Protein AF-C2MDG0-F1 (afdb_monomer_lite)

Secondary structure (DSSP, 8-state):
-EEEEEEEEEE-EEEEHHHHHHH-GGGGTS-TTS-PPPGGGEEE--EEEEEEEEEEE--EESSS-EEEEEEEEEEEEEE-SS-EEEEEEEEEEEEEEEE-GGGEEEEEEEEEEEPEEPTTHHHHS-GGGTTEEE-SEEEEEEEEEEEE-

Foldseek 3Di:
DKWFKKKWKKWFFKFQQVVVCVVPVCCVVDDVVPDDDPVVRTDTDIWTKMKTWDWDWDFDDPPQKTWTWIKIWIWMWTDDPQEIATWIFIWTWIWTWHDDPPQKIKTWIWTKTDTAGDPCVCVVTPPRYNGMGGDGIMTITITIIMGDD

Organism: NCBI:txid596327

Radius of gyration: 17.31 Å; chains: 1; bounding box: 44×27×54 Å

pLDDT: mean 71.5, std 11.4, range [44.09, 88.12]

Structure (mmCIF, N/CA/C/O backbone):
data_AF-C2MDG0-F1
#
_entry.id   AF-C2MDG0-F1
#
loop_
_atom_site.group_PDB
_atom_site.id
_atom_site.type_symbol
_atom_site.label_atom_id
_atom_site.label_alt_id
_atom_site.label_comp_id
_atom_site.label_asym_id
_atom_site.label_entity_id
_atom_site.label_seq_id
_atom_site.pdbx_PDB_ins_code
_atom_site.Cartn_x
_atom_site.Cartn_y
_atom_site.Cartn_z
_atom_site.occupancy
_atom_site.B_iso_or_equiv
_atom_site.auth_seq_id
_atom_site.auth_comp_id
_atom_site.auth_asym_id
_atom_site.auth_atom_id
_atom_site.pdbx_PDB_model_num
ATOM 1 N N . PHE A 1 1 ? -7.011 10.510 14.083 1.00 72.44 1 PHE A N 1
ATOM 2 C CA . PHE A 1 1 ? -5.962 10.298 13.045 1.00 72.44 1 PHE A CA 1
ATOM 3 C C . PHE A 1 1 ? -5.436 8.882 13.235 1.00 72.44 1 PHE A C 1
ATOM 5 O O . PHE A 1 1 ? -5.336 8.468 14.386 1.00 72.44 1 PHE A O 1
ATOM 12 N N . THR A 1 2 ? -5.125 8.139 12.171 1.00 76.19 2 THR A N 1
ATOM 13 C CA . THR A 1 2 ? -4.706 6.730 12.296 1.00 76.19 2 THR A CA 1
ATOM 14 C C . THR A 1 2 ? -3.363 6.509 11.623 1.00 76.19 2 THR A C 1
ATOM 16 O O . THR A 1 2 ? -3.146 6.960 10.499 1.00 76.19 2 THR A O 1
ATOM 19 N N . TYR A 1 3 ? -2.473 5.786 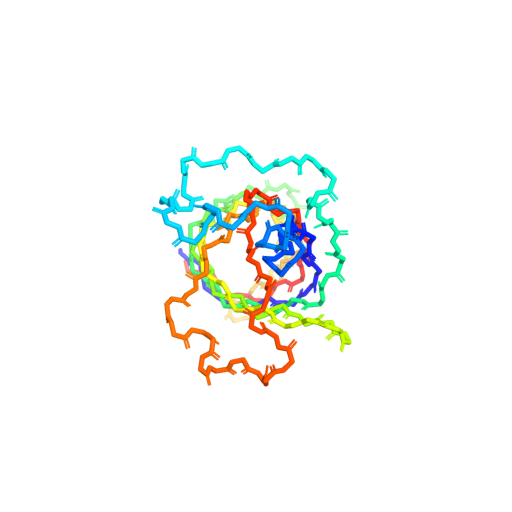12.291 1.00 83.94 3 TYR A N 1
ATOM 20 C CA . TYR A 1 3 ? -1.223 5.303 11.713 1.00 83.94 3 TYR A CA 1
ATOM 21 C C . TYR A 1 3 ? -0.997 3.843 12.092 1.00 83.94 3 TYR A C 1
ATOM 23 O O . TYR A 1 3 ? -1.520 3.357 13.098 1.00 83.94 3 TYR A O 1
ATOM 31 N N . GLY A 1 4 ? -0.234 3.128 11.275 1.00 85.75 4 GLY A N 1
ATOM 32 C CA . GLY A 1 4 ? 0.006 1.716 11.515 1.00 85.75 4 GLY A CA 1
ATOM 33 C C . GLY A 1 4 ? 0.746 1.015 10.393 1.00 85.75 4 GLY A C 1
ATOM 34 O O . GLY A 1 4 ? 1.271 1.638 9.467 1.00 85.75 4 GLY A O 1
ATOM 35 N N . GLY A 1 5 ? 0.766 -0.306 10.510 1.00 85.19 5 GLY A N 1
ATOM 36 C CA . GLY A 1 5 ? 1.341 -1.212 9.531 1.00 85.19 5 GLY A CA 1
ATOM 37 C C . GLY A 1 5 ? 0.261 -2.074 8.894 1.00 85.19 5 GLY A C 1
ATOM 38 O O . GLY A 1 5 ? -0.754 -2.396 9.518 1.00 85.19 5 GLY A O 1
ATOM 39 N N . SER A 1 6 ? 0.474 -2.467 7.648 1.00 84.25 6 SER A N 1
ATOM 40 C CA . SER A 1 6 ? -0.396 -3.413 6.967 1.00 84.25 6 SER A CA 1
ATOM 41 C C . SER A 1 6 ? 0.399 -4.426 6.174 1.00 84.25 6 SER A C 1
ATOM 43 O O . SER A 1 6 ? 1.423 -4.089 5.585 1.00 84.25 6 SER A O 1
ATOM 45 N N . VAL A 1 7 ? -0.128 -5.638 6.107 1.00 88.12 7 VAL A N 1
ATOM 46 C CA . VAL A 1 7 ? 0.338 -6.685 5.204 1.00 88.12 7 VAL A CA 1
ATOM 47 C C . VAL A 1 7 ? -0.810 -7.106 4.307 1.00 88.12 7 VAL A C 1
ATOM 49 O O . VAL A 1 7 ? -1.974 -7.048 4.706 1.00 88.12 7 VAL A O 1
ATOM 52 N N . GLY A 1 8 ? -0.517 -7.533 3.092 1.00 87.44 8 GLY A N 1
ATOM 53 C CA . GLY A 1 8 ? -1.561 -8.025 2.211 1.00 87.44 8 GLY A CA 1
ATOM 54 C C . GLY A 1 8 ? -1.078 -8.251 0.803 1.00 87.44 8 GLY A C 1
ATOM 55 O O . GLY A 1 8 ? 0.076 -8.607 0.580 1.00 87.44 8 GLY A O 1
ATOM 56 N N . PHE A 1 9 ? -1.986 -8.044 -0.139 1.00 85.19 9 PHE A N 1
ATOM 57 C CA . PHE A 1 9 ? -1.715 -8.229 -1.548 1.00 85.19 9 PHE A CA 1
ATOM 58 C C . PHE A 1 9 ? -1.997 -6.941 -2.310 1.00 85.19 9 PHE A C 1
ATOM 60 O O . PHE A 1 9 ? -3.045 -6.306 -2.154 1.00 85.19 9 PHE A O 1
ATOM 67 N N . ASN A 1 10 ? -1.048 -6.559 -3.150 1.00 82.44 10 ASN A N 1
ATOM 68 C CA . ASN A 1 10 ? -1.184 -5.457 -4.081 1.00 82.44 10 ASN A CA 1
ATOM 69 C C . ASN A 1 10 ? -1.169 -6.020 -5.504 1.00 82.44 10 ASN A C 1
ATOM 71 O O . ASN A 1 10 ? -0.392 -6.916 -5.816 1.00 82.44 10 ASN A O 1
ATOM 75 N N . GLN A 1 11 ? -2.031 -5.511 -6.369 1.00 82.19 11 GLN A N 1
ATOM 76 C CA . GLN A 1 11 ? -2.056 -5.828 -7.792 1.00 82.19 11 GLN A CA 1
ATOM 77 C C . GLN A 1 11 ? -1.742 -4.559 -8.578 1.00 82.19 11 GLN A C 1
ATOM 79 O O . GLN A 1 11 ? -2.664 -3.928 -9.119 1.00 82.19 11 GLN A O 1
ATOM 84 N N . PRO A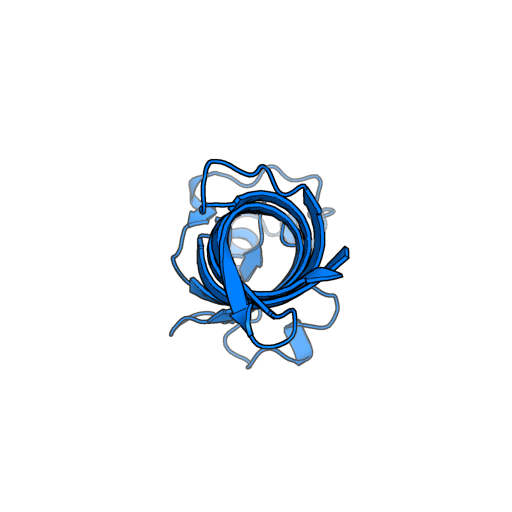 1 12 ? -0.465 -4.134 -8.603 1.00 73.00 12 PRO A N 1
ATOM 85 C CA . PRO A 1 12 ? -0.077 -3.015 -9.429 1.00 73.00 12 PRO A CA 1
ATOM 86 C C . PRO A 1 12 ? -0.193 -3.362 -10.906 1.00 73.00 12 PRO A C 1
ATOM 88 O O . PRO A 1 12 ? 0.027 -4.494 -11.339 1.00 73.00 12 PRO A O 1
ATOM 91 N N . CYS A 1 13 ? -0.536 -2.338 -11.673 1.00 72.12 13 CYS A N 1
ATOM 92 C CA . CYS A 1 13 ? -0.239 -2.290 -13.088 1.00 72.12 13 CYS A CA 1
ATOM 93 C C . CYS A 1 13 ? 1.232 -1.898 -13.214 1.00 72.12 13 CYS A C 1
ATOM 95 O O . CYS A 1 13 ? 1.656 -0.868 -12.689 1.00 72.12 13 CYS A O 1
ATOM 97 N N . LEU A 1 14 ? 2.007 -2.760 -13.848 1.00 72.25 14 LEU A N 1
ATOM 98 C CA . LEU A 1 14 ? 3.440 -2.626 -14.024 1.00 72.25 14 LEU A CA 1
ATOM 99 C C . LEU A 1 14 ? 3.737 -2.505 -15.511 1.00 72.25 14 LEU A C 1
ATOM 101 O O . LEU A 1 14 ? 3.104 -3.181 -16.322 1.00 72.25 14 LEU A O 1
ATOM 105 N N . VAL A 1 15 ? 4.702 -1.661 -15.846 1.00 70.50 15 VAL A N 1
ATOM 106 C CA . VAL A 1 15 ? 5.243 -1.551 -17.200 1.00 70.50 15 VAL A CA 1
ATOM 107 C C . VAL A 1 15 ? 6.637 -2.146 -17.199 1.00 70.50 15 VAL A C 1
ATOM 109 O O . VAL A 1 15 ? 7.451 -1.833 -16.332 1.00 70.50 15 VAL A O 1
ATOM 112 N N . ASP A 1 16 ? 6.866 -3.047 -18.147 1.00 67.56 16 ASP A N 1
ATOM 113 C CA . ASP A 1 16 ? 8.159 -3.672 -18.398 1.00 67.56 16 ASP A CA 1
ATOM 114 C C . ASP A 1 16 ? 9.022 -2.701 -19.213 1.00 67.56 16 ASP A C 1
ATOM 116 O O . ASP A 1 16 ? 8.868 -2.581 -20.431 1.00 67.56 16 ASP A O 1
ATOM 120 N N . ASP A 1 17 ? 9.893 -1.962 -18.526 1.00 63.88 17 ASP A N 1
ATOM 121 C CA . ASP A 1 17 ? 10.673 -0.882 -19.129 1.00 63.88 17 ASP A CA 1
ATOM 122 C C . ASP A 1 17 ? 11.649 -1.425 -20.189 1.00 63.88 17 ASP A C 1
ATOM 124 O O . ASP A 1 17 ? 11.909 -0.762 -21.190 1.00 63.88 17 ASP A O 1
ATOM 128 N N . MET A 1 18 ? 12.145 -2.659 -20.031 1.00 60.84 18 MET A N 1
ATOM 129 C CA . MET A 1 18 ? 13.077 -3.278 -20.986 1.00 60.84 18 MET A CA 1
ATOM 130 C C . MET A 1 18 ? 12.402 -3.680 -22.295 1.00 60.84 18 MET A C 1
ATOM 132 O O . MET A 1 18 ? 12.962 -3.445 -23.370 1.00 60.84 18 MET A O 1
ATOM 136 N N . ALA A 1 19 ? 11.202 -4.259 -22.225 1.00 62.06 19 ALA A N 1
ATOM 137 C CA . ALA A 1 19 ? 10.424 -4.574 -23.421 1.00 62.06 19 ALA A CA 1
ATOM 138 C C . ALA A 1 19 ? 10.070 -3.292 -24.194 1.00 62.06 19 ALA A C 1
ATOM 140 O O . ALA A 1 19 ? 10.242 -3.224 -25.409 1.00 62.06 19 ALA A O 1
ATOM 141 N N . LEU A 1 20 ? 9.684 -2.245 -23.464 1.00 63.41 20 LEU A N 1
ATOM 142 C CA . LEU A 1 20 ? 9.285 -0.963 -24.032 1.00 63.41 20 LEU A CA 1
ATOM 143 C C . LEU A 1 20 ? 10.451 -0.213 -24.701 1.00 63.41 20 LEU A C 1
ATOM 145 O O . LEU A 1 20 ? 10.294 0.304 -25.801 1.00 63.41 20 LEU A O 1
ATOM 149 N N . ILE A 1 21 ? 11.637 -0.193 -24.078 1.00 61.75 21 ILE A N 1
ATOM 150 C CA . ILE A 1 21 ? 12.850 0.427 -24.648 1.00 61.75 21 ILE A CA 1
ATOM 151 C C . ILE A 1 21 ? 13.338 -0.334 -25.890 1.00 61.75 21 ILE A C 1
ATOM 153 O O . ILE A 1 21 ? 13.887 0.274 -26.810 1.00 61.75 21 ILE A O 1
ATOM 157 N N . THR A 1 22 ? 13.155 -1.658 -25.923 1.00 60.28 22 THR A N 1
ATOM 158 C CA . THR A 1 22 ? 13.565 -2.493 -27.063 1.00 60.28 22 THR A CA 1
ATOM 159 C C . THR A 1 22 ? 12.703 -2.222 -28.297 1.00 60.28 22 THR A C 1
ATOM 161 O O . THR A 1 22 ? 13.221 -2.234 -29.413 1.00 60.28 22 THR A O 1
ATOM 164 N N . GLU A 1 23 ? 11.410 -1.951 -28.108 1.00 62.59 23 GLU A N 1
ATOM 165 C CA . GLU A 1 23 ? 10.483 -1.657 -29.206 1.00 62.59 23 GLU A CA 1
ATOM 166 C C . GLU A 1 23 ? 10.433 -0.172 -29.598 1.00 62.59 23 GLU A C 1
ATOM 168 O O . GLU A 1 23 ? 10.382 0.135 -30.790 1.00 62.59 23 GLU A O 1
ATOM 173 N N . ASP A 1 24 ? 10.516 0.755 -28.637 1.00 61.47 24 ASP A N 1
ATOM 174 C CA . ASP A 1 24 ? 10.617 2.196 -28.896 1.00 61.47 24 ASP A CA 1
ATOM 175 C C . ASP A 1 24 ? 11.779 2.834 -28.103 1.00 61.47 24 ASP A C 1
ATOM 177 O O . ASP A 1 24 ? 11.599 3.329 -26.986 1.00 61.47 24 ASP A O 1
ATOM 181 N N . PRO A 1 25 ? 12.985 2.929 -28.695 1.00 61.19 25 PRO A N 1
ATOM 182 C CA . PRO A 1 25 ? 14.139 3.574 -28.066 1.00 61.19 25 PRO A CA 1
ATOM 183 C C . PRO A 1 25 ? 13.915 5.057 -27.724 1.00 61.19 25 PRO A C 1
ATOM 185 O O . PRO A 1 25 ? 14.640 5.618 -26.897 1.00 61.19 25 PRO A O 1
ATOM 188 N N . SER A 1 26 ? 12.918 5.716 -28.334 1.00 56.91 26 SER A N 1
ATOM 189 C CA . SER A 1 26 ? 12.576 7.113 -28.036 1.00 56.91 26 SER A CA 1
ATOM 190 C C . SER A 1 26 ? 11.948 7.293 -26.651 1.00 56.91 26 SER A C 1
ATOM 192 O O . SER A 1 26 ? 11.909 8.415 -26.140 1.00 56.91 26 SER A O 1
ATOM 194 N N . PHE A 1 27 ? 11.528 6.201 -26.005 1.00 57.75 27 PHE A N 1
ATOM 195 C CA . PHE A 1 27 ? 11.003 6.203 -24.640 1.00 57.75 27 PHE A CA 1
ATOM 196 C C . PHE A 1 27 ? 12.044 6.649 -23.599 1.00 57.75 27 PHE A C 1
ATOM 198 O O . PHE A 1 27 ? 11.685 7.183 -22.553 1.00 57.75 27 PHE A O 1
ATOM 205 N N . LEU A 1 28 ? 13.340 6.521 -23.910 1.00 54.59 28 LEU A N 1
ATOM 206 C CA . LEU A 1 28 ? 14.436 7.042 -23.082 1.00 54.59 28 LEU A CA 1
ATOM 207 C C . LEU A 1 28 ? 14.502 8.579 -23.050 1.00 54.59 28 LEU A C 1
ATOM 209 O O . LEU A 1 28 ? 15.125 9.145 -22.155 1.00 54.59 28 LEU A O 1
ATOM 213 N N . LEU A 1 29 ? 13.900 9.249 -24.037 1.00 51.03 29 LEU A N 1
ATOM 214 C CA . LEU A 1 29 ? 14.005 10.697 -24.252 1.00 51.03 29 LEU A CA 1
ATOM 215 C C . LEU A 1 29 ? 12.712 11.456 -23.924 1.00 51.03 29 LEU A C 1
ATOM 217 O O . LEU A 1 29 ? 12.721 12.686 -23.917 1.00 51.03 29 LEU A O 1
ATOM 221 N N . LYS A 1 30 ? 11.605 10.747 -23.680 1.00 55.53 30 LYS A N 1
ATOM 222 C CA . LYS A 1 30 ? 10.296 11.339 -23.381 1.00 55.53 30 LYS A CA 1
ATOM 223 C C . LYS A 1 30 ? 10.058 11.377 -21.875 1.00 55.53 30 LYS A C 1
ATOM 225 O O . LYS A 1 30 ? 10.456 10.472 -21.143 1.00 55.53 30 LYS A O 1
ATOM 230 N N . ASP A 1 31 ? 9.373 12.418 -21.414 1.00 51.91 31 ASP A N 1
ATOM 231 C CA . ASP A 1 31 ? 8.943 12.496 -20.023 1.00 51.91 31 ASP A CA 1
ATOM 232 C C . ASP A 1 31 ? 7.937 11.362 -19.759 1.00 51.91 31 ASP A C 1
ATOM 234 O O . ASP A 1 31 ? 6.902 11.270 -20.423 1.00 51.91 31 ASP A O 1
ATOM 238 N N . ARG A 1 32 ? 8.233 10.468 -18.800 1.00 52.31 32 ARG A N 1
ATOM 239 C CA . ARG A 1 32 ? 7.478 9.211 -18.562 1.00 52.31 32 ARG A CA 1
ATOM 240 C C . ARG A 1 32 ? 5.980 9.418 -18.273 1.00 52.31 32 ARG A C 1
ATOM 242 O O . ARG A 1 32 ? 5.216 8.460 -18.257 1.00 52.31 32 ARG A O 1
ATOM 249 N N . LYS A 1 33 ? 5.561 10.657 -18.006 1.00 50.19 33 LYS A N 1
ATOM 250 C CA . LYS A 1 33 ? 4.167 11.053 -17.756 1.00 50.19 33 LYS A CA 1
ATOM 251 C C . LYS A 1 33 ? 3.364 11.350 -19.027 1.00 50.19 33 LYS A C 1
ATOM 253 O O . LYS A 1 33 ? 2.145 11.433 -18.931 1.00 50.19 33 LYS A O 1
ATOM 258 N N . GLU A 1 34 ? 4.017 11.524 -20.175 1.00 48.69 34 GLU A N 1
ATOM 259 C CA . GLU A 1 34 ? 3.387 11.996 -21.420 1.00 48.69 34 GLU A CA 1
ATOM 260 C C . GLU A 1 34 ? 3.233 10.909 -22.490 1.00 48.69 34 GLU A C 1
ATOM 262 O O . GLU A 1 34 ? 2.730 11.186 -23.577 1.00 48.69 34 GLU A O 1
ATOM 267 N N . VAL A 1 35 ? 3.638 9.669 -22.203 1.00 57.38 35 VAL A N 1
ATOM 268 C CA . VAL A 1 35 ? 3.561 8.576 -23.176 1.00 57.38 35 VAL A CA 1
ATOM 269 C C . VAL A 1 35 ? 2.451 7.604 -22.793 1.00 57.38 35 VAL A C 1
ATOM 271 O O . VAL A 1 35 ? 2.475 7.001 -21.718 1.00 57.38 35 VAL A O 1
ATOM 274 N N . GLU A 1 36 ? 1.461 7.455 -23.675 1.00 59.41 36 GLU A N 1
ATOM 275 C CA . GLU A 1 36 ? 0.486 6.371 -23.576 1.00 59.41 36 GLU A CA 1
ATOM 276 C C . GLU A 1 36 ? 1.217 5.041 -23.772 1.00 59.41 36 GLU A C 1
ATOM 278 O O . GLU A 1 36 ? 1.804 4.788 -24.824 1.00 59.41 36 GLU A O 1
ATOM 283 N N . VAL A 1 37 ? 1.220 4.205 -22.732 1.00 64.00 37 VAL A N 1
ATOM 284 C CA . VAL A 1 37 ? 1.843 2.882 -22.789 1.00 64.00 37 VAL A CA 1
ATOM 285 C C . VAL A 1 37 ? 0.859 1.921 -23.463 1.00 64.00 37 VAL A C 1
ATOM 287 O O . VAL A 1 37 ? -0.277 1.807 -22.987 1.00 64.00 37 VAL A O 1
ATOM 290 N N . PRO A 1 38 ? 1.252 1.218 -24.545 1.00 66.25 38 PRO A N 1
ATOM 291 C CA . PRO A 1 38 ? 0.386 0.230 -25.175 1.00 66.25 38 PRO A CA 1
ATOM 292 C C . PRO A 1 38 ? -0.025 -0.853 -24.170 1.00 66.25 38 PRO A C 1
ATOM 294 O O . PRO A 1 38 ? 0.777 -1.299 -23.347 1.00 66.25 38 PRO A O 1
ATOM 297 N N . GLN A 1 39 ? -1.287 -1.288 -24.226 1.00 65.50 39 GLN A N 1
ATOM 298 C CA . GLN A 1 39 ? -1.858 -2.196 -23.219 1.00 65.50 39 GLN A CA 1
ATOM 299 C C . GLN A 1 39 ? -1.124 -3.538 -23.105 1.00 65.50 39 GLN A C 1
ATOM 301 O O . GLN A 1 39 ? -1.164 -4.161 -22.048 1.00 65.50 39 GLN A O 1
ATOM 306 N N . GLU A 1 40 ? -0.431 -3.966 -24.158 1.00 64.94 40 GLU A N 1
ATOM 307 C CA . GLU A 1 40 ? 0.353 -5.205 -24.195 1.00 64.94 40 GLU A CA 1
ATOM 308 C C . GLU A 1 40 ? 1.596 -5.190 -23.287 1.00 64.94 40 GLU A C 1
ATOM 310 O O . GLU A 1 40 ? 2.032 -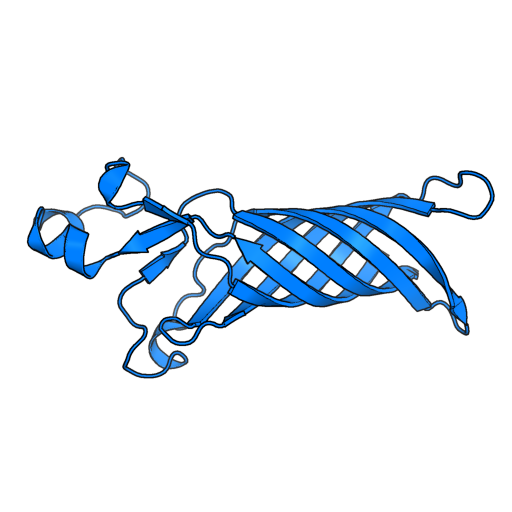6.249 -22.834 1.00 64.94 40 GLU A O 1
ATOM 315 N N . PHE A 1 41 ? 2.107 -4.006 -22.931 1.00 65.19 41 PHE A N 1
ATOM 316 C CA . PHE A 1 41 ? 3.219 -3.850 -21.982 1.00 65.19 41 PHE A CA 1
ATOM 317 C C . PHE A 1 41 ? 2.757 -3.688 -20.535 1.00 65.19 41 PHE A C 1
ATOM 319 O O . PHE A 1 41 ? 3.582 -3.730 -19.619 1.00 65.19 41 PHE A O 1
ATOM 326 N N . ILE A 1 42 ? 1.449 -3.518 -20.311 1.00 68.62 42 ILE A N 1
ATOM 327 C CA . ILE A 1 42 ? 0.876 -3.392 -18.974 1.00 68.62 42 ILE A CA 1
ATOM 328 C C . ILE A 1 42 ? 0.614 -4.792 -18.422 1.00 68.62 42 ILE A C 1
ATOM 330 O O . ILE A 1 42 ? -0.330 -5.484 -18.806 1.00 68.62 42 ILE A O 1
ATOM 334 N N . LYS A 1 43 ? 1.425 -5.194 -17.448 1.00 71.25 43 LYS A N 1
ATOM 335 C CA . LYS A 1 43 ? 1.251 -6.446 -16.712 1.00 71.25 43 LYS A CA 1
ATOM 336 C C . LYS A 1 43 ? 0.601 -6.154 -15.364 1.00 71.25 43 LYS A C 1
ATOM 338 O O . LYS A 1 43 ? 1.058 -5.297 -14.611 1.00 71.25 43 LYS A O 1
ATOM 343 N N . ARG A 1 44 ? -0.460 -6.889 -15.029 1.00 71.31 44 ARG A N 1
ATOM 344 C CA . ARG A 1 44 ? -0.985 -6.941 -13.658 1.00 71.31 44 ARG A CA 1
ATOM 345 C C . ARG A 1 44 ? -0.454 -8.180 -12.988 1.00 71.31 44 ARG A C 1
ATOM 347 O O . ARG A 1 44 ? -0.661 -9.283 -13.489 1.00 71.31 44 ARG A O 1
ATOM 354 N N . VAL A 1 45 ? 0.175 -8.004 -11.837 1.00 73.62 45 VAL A N 1
ATOM 355 C CA . VAL A 1 45 ? 0.681 -9.145 -11.088 1.00 73.62 45 VAL A CA 1
ATOM 356 C C . VAL A 1 45 ? 0.391 -8.990 -9.610 1.00 73.62 45 VAL A C 1
ATOM 358 O O . VAL A 1 45 ? 0.371 -7.882 -9.086 1.00 73.62 45 VAL A O 1
ATOM 361 N N . THR A 1 46 ? 0.113 -10.109 -8.945 1.00 80.31 46 THR A N 1
ATOM 362 C CA . THR A 1 46 ? -0.212 -10.110 -7.518 1.00 80.31 46 THR A CA 1
ATOM 363 C C . THR A 1 46 ? 1.071 -10.161 -6.709 1.00 80.31 46 THR A C 1
ATOM 365 O O . THR A 1 46 ? 1.839 -11.116 -6.802 1.00 80.31 46 THR A O 1
ATOM 368 N N . LEU A 1 47 ? 1.279 -9.121 -5.915 1.00 79.44 47 LEU A N 1
ATOM 369 C CA . LEU A 1 47 ? 2.442 -8.913 -5.076 1.00 79.44 47 LEU A CA 1
ATOM 370 C C . LEU A 1 47 ? 2.083 -9.053 -3.613 1.00 79.44 47 LEU A C 1
ATOM 372 O O . LEU A 1 47 ? 1.053 -8.538 -3.180 1.00 79.44 47 LEU A O 1
ATOM 376 N N . PHE A 1 48 ? 2.954 -9.705 -2.846 1.00 82.56 48 PHE A N 1
ATOM 377 C CA . PHE A 1 48 ? 2.859 -9.625 -1.398 1.00 82.56 48 PHE A CA 1
ATOM 378 C C . PHE A 1 48 ? 3.363 -8.258 -0.944 1.00 82.56 48 PHE A C 1
ATOM 380 O O . PHE A 1 48 ? 4.431 -7.826 -1.361 1.00 82.56 48 PHE A O 1
ATOM 387 N N . SER A 1 49 ? 2.585 -7.572 -0.119 1.00 82.56 49 SER A N 1
ATOM 388 C CA . SER A 1 49 ? 2.740 -6.146 0.134 1.00 82.56 49 SER A CA 1
ATOM 389 C C . SER A 1 49 ? 2.863 -5.863 1.622 1.00 82.56 49 SER A C 1
ATOM 391 O O . SER A 1 49 ? 2.050 -6.338 2.420 1.00 82.56 49 SER A O 1
ATOM 393 N N . PHE A 1 50 ? 3.851 -5.052 1.984 1.00 85.12 50 PHE A N 1
ATOM 394 C CA . PHE A 1 50 ? 4.010 -4.461 3.306 1.00 85.12 50 PHE A CA 1
ATOM 395 C C . PHE A 1 50 ? 3.852 -2.951 3.199 1.00 85.12 50 PHE A C 1
ATOM 397 O O . PHE A 1 50 ? 4.561 -2.328 2.411 1.00 85.12 50 PHE A O 1
ATOM 404 N N . ASN A 1 51 ? 3.004 -2.348 4.035 1.00 83.56 51 ASN A N 1
ATOM 405 C CA . ASN A 1 51 ? 2.891 -0.893 4.106 1.00 83.56 51 ASN A CA 1
ATOM 406 C C . ASN A 1 51 ? 3.046 -0.354 5.514 1.00 83.56 51 ASN A C 1
ATOM 408 O O . ASN A 1 51 ? 2.521 -0.919 6.473 1.00 83.56 51 ASN A O 1
ATOM 412 N N . ALA A 1 52 ? 3.636 0.831 5.588 1.00 82.81 52 ALA A N 1
ATOM 413 C CA . ALA A 1 52 ? 3.362 1.783 6.651 1.00 82.81 52 ALA A CA 1
ATOM 414 C C . ALA A 1 52 ? 2.366 2.824 6.125 1.00 82.81 52 ALA A C 1
ATOM 416 O O . ALA A 1 52 ? 2.505 3.290 4.991 1.00 82.81 52 ALA A O 1
ATOM 417 N N . PHE A 1 53 ? 1.365 3.187 6.929 1.00 81.94 53 PHE A N 1
ATOM 418 C CA . PHE A 1 53 ? 0.364 4.184 6.549 1.00 81.94 53 PHE A CA 1
ATOM 419 C C . PHE A 1 53 ? 0.125 5.205 7.659 1.00 81.94 53 PHE A C 1
ATOM 421 O O . PHE A 1 53 ? 0.206 4.891 8.848 1.00 81.94 53 PHE A O 1
ATOM 428 N N . ALA A 1 54 ? -0.232 6.420 7.251 1.00 82.94 54 ALA A N 1
ATOM 429 C CA . ALA A 1 54 ? -0.759 7.459 8.124 1.00 82.94 54 ALA A CA 1
ATOM 430 C C . ALA A 1 54 ? -1.878 8.204 7.387 1.00 82.94 54 ALA A C 1
ATOM 432 O O . ALA A 1 54 ? -1.725 8.565 6.217 1.00 82.94 54 ALA A O 1
ATOM 433 N N . GLY A 1 55 ? -3.021 8.405 8.040 1.00 79.62 55 GLY A N 1
ATOM 434 C CA . GLY A 1 55 ? -4.180 8.969 7.365 1.00 79.62 55 GLY A CA 1
ATOM 435 C C . GLY A 1 55 ? -5.362 9.326 8.251 1.00 79.62 55 GLY A C 1
ATOM 436 O O . GLY A 1 55 ? -5.360 9.169 9.476 1.00 79.62 55 GLY A O 1
ATOM 437 N N . LEU A 1 56 ? -6.395 9.818 7.577 1.00 76.50 56 LEU A N 1
ATOM 438 C CA . LEU A 1 56 ? -7.678 10.159 8.170 1.00 76.50 56 LEU A CA 1
ATOM 439 C C . LEU A 1 56 ? -8.646 8.996 7.978 1.00 76.50 56 LEU A C 1
ATOM 441 O O . LEU A 1 56 ? -8.772 8.449 6.884 1.00 76.50 56 LEU A O 1
ATOM 445 N N . GLN A 1 57 ? -9.318 8.639 9.066 1.00 73.75 57 GLN A N 1
ATOM 446 C CA . GLN A 1 57 ? -10.281 7.552 9.155 1.00 73.75 57 GLN A CA 1
ATOM 447 C C . GLN A 1 57 ? -11.547 8.089 9.811 1.00 73.75 57 GLN A C 1
ATOM 449 O O . GLN A 1 57 ? -11.464 8.699 10.878 1.00 73.75 57 GLN A O 1
ATOM 454 N N . VAL A 1 58 ? -12.700 7.883 9.173 1.00 74.25 58 VAL A N 1
ATOM 455 C CA . VAL A 1 58 ? -14.003 8.312 9.703 1.00 74.25 58 VAL A CA 1
ATOM 456 C C . VAL A 1 58 ? -14.792 7.063 10.090 1.00 74.25 58 VAL A C 1
ATOM 458 O O . VAL A 1 58 ? -15.294 6.383 9.200 1.00 74.25 58 VAL A O 1
ATOM 461 N N . PRO A 1 59 ? -14.882 6.712 11.382 1.00 72.00 59 PRO A N 1
ATOM 462 C CA . PRO A 1 59 ? -15.549 5.491 11.793 1.00 72.00 59 PRO A CA 1
ATOM 463 C C . PRO A 1 59 ? -17.067 5.673 11.754 1.00 72.00 59 PRO A C 1
ATOM 465 O O . PRO A 1 59 ? -17.616 6.559 12.407 1.00 72.00 59 PRO A O 1
ATOM 468 N N . LEU A 1 60 ? -17.752 4.812 11.006 1.00 75.75 60 LEU A N 1
ATOM 469 C CA . LEU A 1 60 ? -19.205 4.683 11.033 1.00 75.75 60 LEU A CA 1
ATOM 470 C C . LEU A 1 60 ? -19.569 3.490 11.920 1.00 75.75 60 LEU A C 1
ATOM 472 O O . LEU A 1 60 ? -19.237 2.353 11.586 1.00 75.75 60 LEU A O 1
ATOM 476 N N . ASP A 1 61 ? -20.220 3.753 13.054 1.00 72.31 61 ASP A N 1
ATOM 477 C CA . ASP A 1 61 ? -20.662 2.711 13.985 1.00 72.31 61 ASP A CA 1
ATOM 478 C C . ASP A 1 61 ? -21.947 2.044 13.477 1.00 72.31 61 ASP A C 1
ATOM 480 O O . ASP A 1 61 ? -23.017 2.656 13.432 1.00 72.31 61 ASP A O 1
ATOM 484 N N . LEU A 1 62 ? -21.835 0.770 13.098 1.00 65.44 62 LEU A N 1
ATOM 485 C CA . LEU A 1 62 ? -22.954 -0.080 12.704 1.00 65.44 62 LEU A CA 1
ATOM 486 C C . LEU A 1 62 ? -23.132 -1.234 13.698 1.00 65.44 62 LEU A C 1
ATOM 488 O O . LEU A 1 62 ? -23.144 -2.399 13.304 1.00 65.44 62 LEU A O 1
ATOM 492 N N . LYS A 1 63 ? -23.297 -0.916 14.990 1.00 65.75 63 LYS A N 1
ATOM 493 C CA . LYS A 1 63 ? -23.589 -1.891 16.060 1.00 65.75 63 LYS A CA 1
ATOM 494 C C . LYS A 1 63 ? -22.484 -2.951 16.187 1.00 65.75 63 LYS A C 1
ATOM 496 O O . LYS A 1 63 ? -22.722 -4.132 15.946 1.00 65.75 63 LYS A O 1
ATOM 501 N N . SER A 1 64 ? -21.295 -2.504 16.606 1.00 62.25 64 SER A N 1
ATOM 502 C CA . SER A 1 64 ? -20.084 -3.317 16.875 1.00 62.25 64 SER A CA 1
ATOM 503 C C . SER A 1 64 ? -19.176 -3.615 15.679 1.00 62.25 64 SER A C 1
ATOM 505 O O . SER A 1 64 ? -18.135 -4.247 15.857 1.00 62.25 64 SER A O 1
ATOM 507 N N . VAL A 1 65 ? -19.519 -3.123 14.489 1.00 59.09 65 VAL A N 1
ATOM 508 C CA . VAL A 1 65 ? -18.640 -3.130 13.315 1.00 59.09 65 VAL A CA 1
ATOM 509 C C . VAL A 1 65 ? -18.422 -1.689 12.876 1.00 59.09 65 VAL A C 1
ATOM 511 O O . VAL A 1 65 ? -19.390 -0.958 12.659 1.00 59.09 65 VAL A O 1
ATOM 514 N N . TYR A 1 66 ? -17.159 -1.288 12.736 1.00 68.94 66 TYR A N 1
ATOM 515 C CA . TYR A 1 66 ? -16.809 0.025 12.207 1.00 68.94 66 TYR A CA 1
ATOM 516 C C . TYR A 1 66 ? -16.538 -0.088 10.713 1.00 68.94 66 TYR A C 1
ATOM 518 O O . TYR A 1 66 ? -15.655 -0.843 10.311 1.00 68.94 66 TYR A O 1
ATOM 526 N N . VAL A 1 67 ? -17.266 0.671 9.898 1.00 68.81 67 VAL A N 1
ATOM 527 C CA . VAL A 1 67 ? -16.887 0.895 8.496 1.00 68.81 67 VAL A CA 1
ATOM 528 C C . VAL A 1 67 ? -16.092 2.185 8.441 1.00 68.81 67 VAL A C 1
ATOM 530 O O . VAL A 1 67 ? -16.562 3.227 8.897 1.00 68.81 67 VAL A O 1
ATOM 533 N N . ILE A 1 68 ? -14.873 2.105 7.927 1.00 74.88 68 ILE A N 1
ATOM 534 C CA . ILE A 1 68 ? -13.887 3.169 8.044 1.00 74.88 68 ILE A CA 1
ATOM 535 C C . ILE A 1 68 ? -13.352 3.480 6.646 1.00 74.88 68 ILE A C 1
ATOM 537 O O . ILE A 1 68 ? -12.344 2.907 6.220 1.00 74.88 68 ILE A O 1
ATOM 541 N N . PRO A 1 69 ? -14.016 4.375 5.890 1.00 72.00 69 PRO A N 1
ATOM 542 C CA . PRO A 1 69 ? -13.374 5.001 4.749 1.00 72.00 69 PRO A CA 1
ATOM 543 C C . PRO A 1 69 ? -12.111 5.712 5.229 1.00 72.00 69 PRO A C 1
ATOM 545 O O . PRO A 1 69 ? -12.114 6.426 6.240 1.00 72.00 69 PRO A O 1
ATOM 548 N N . SER A 1 70 ? -11.024 5.504 4.499 1.00 73.44 70 SER A N 1
ATOM 549 C CA . SER A 1 70 ? -9.746 6.096 4.838 1.00 73.44 70 SER A CA 1
ATOM 550 C C . SER A 1 70 ? -9.015 6.619 3.618 1.00 73.44 70 SER A C 1
ATOM 552 O O . SER A 1 70 ? -9.022 6.017 2.541 1.00 73.44 70 SER A O 1
ATOM 554 N N . LEU A 1 71 ? -8.384 7.768 3.829 1.00 79.69 71 LEU A N 1
ATOM 555 C CA . LEU A 1 71 ? -7.419 8.361 2.923 1.00 79.69 71 LEU A CA 1
ATOM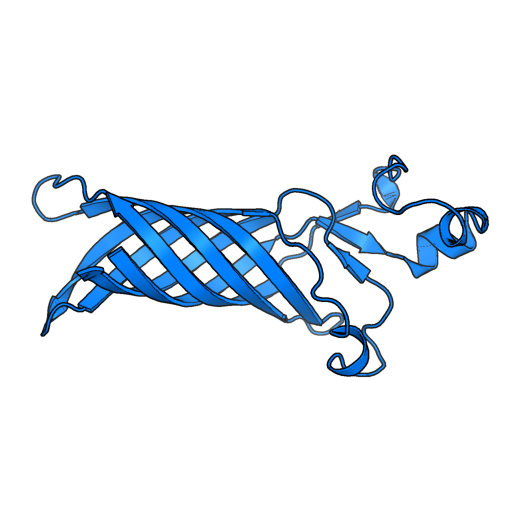 556 C C . LEU A 1 71 ? -6.100 8.446 3.682 1.00 79.69 71 LEU A C 1
ATOM 558 O O . LEU A 1 71 ? -6.017 9.087 4.733 1.00 79.69 71 LEU A O 1
ATOM 562 N N . SER A 1 72 ? -5.079 7.779 3.160 1.00 81.44 72 SER A N 1
ATOM 563 C CA . SER A 1 72 ? -3.766 7.702 3.792 1.00 81.44 72 SER A CA 1
ATOM 564 C C . SER A 1 72 ? -2.650 7.908 2.782 1.00 81.44 72 SER A C 1
ATOM 566 O O . SER A 1 72 ? -2.798 7.596 1.604 1.00 81.44 72 SER A O 1
ATOM 568 N N . GLY A 1 73 ? -1.526 8.439 3.250 1.00 81.06 73 GLY A N 1
ATOM 569 C CA . GLY A 1 73 ? -0.254 8.259 2.562 1.00 81.06 73 GLY A CA 1
ATOM 570 C C . GLY A 1 73 ? 0.336 6.919 2.986 1.00 81.06 73 GLY A C 1
ATOM 571 O O . GLY A 1 73 ? 0.304 6.589 4.176 1.00 81.06 73 GLY A O 1
ATOM 572 N N . CYS A 1 74 ? 0.858 6.152 2.033 1.00 79.19 74 CYS A N 1
ATOM 573 C CA . CYS A 1 74 ? 1.537 4.894 2.315 1.00 79.19 74 CYS A CA 1
ATOM 574 C C . CYS A 1 74 ? 2.915 4.837 1.659 1.00 79.19 74 CYS A C 1
ATOM 576 O O . CYS A 1 74 ? 3.122 5.392 0.578 1.00 79.19 74 CYS A O 1
ATOM 578 N N . VAL A 1 75 ? 3.836 4.149 2.330 1.00 80.88 75 VAL A N 1
ATOM 579 C CA . VAL A 1 75 ? 5.063 3.618 1.732 1.00 80.88 75 VAL A CA 1
ATOM 580 C C . VAL A 1 75 ? 4.902 2.111 1.700 1.00 80.88 75 VAL A C 1
ATOM 582 O O . VAL A 1 75 ? 4.537 1.515 2.714 1.00 80.88 75 VAL A O 1
ATOM 585 N N . THR A 1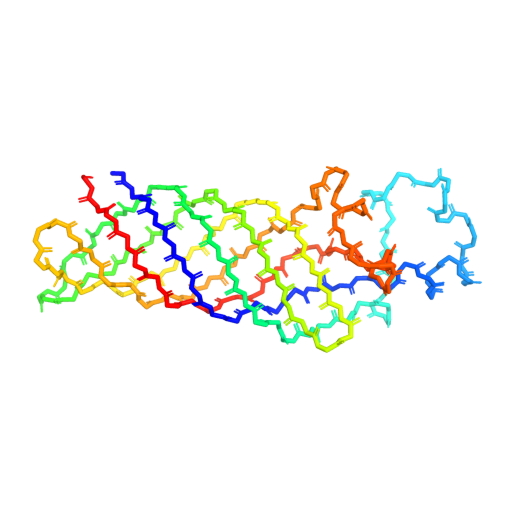 76 ? 5.156 1.519 0.543 1.00 78.62 76 THR A N 1
ATOM 586 C CA . THR A 1 76 ? 4.909 0.111 0.263 1.00 78.62 76 THR A CA 1
ATOM 587 C C . THR A 1 76 ? 6.164 -0.565 -0.240 1.00 78.62 76 THR A C 1
ATOM 589 O O . THR A 1 76 ? 6.786 -0.062 -1.174 1.00 78.62 76 THR A O 1
ATOM 592 N N . GLY A 1 77 ? 6.463 -1.730 0.324 1.00 78.50 77 GLY A N 1
ATOM 593 C CA . GLY A 1 77 ? 7.334 -2.728 -0.282 1.00 78.50 77 GLY A CA 1
ATOM 594 C C . GLY A 1 77 ? 6.493 -3.885 -0.809 1.00 78.50 77 GLY A C 1
ATOM 595 O O . GLY A 1 77 ? 5.842 -4.578 -0.030 1.00 78.50 77 GLY A O 1
ATOM 596 N N . ASP A 1 78 ? 6.505 -4.078 -2.120 1.00 75.75 78 ASP A N 1
ATOM 597 C CA . ASP A 1 78 ? 5.846 -5.174 -2.815 1.00 75.75 78 ASP A CA 1
ATOM 598 C C . ASP A 1 78 ? 6.889 -6.222 -3.248 1.00 75.75 78 ASP A C 1
ATOM 600 O O . ASP A 1 78 ? 7.956 -5.864 -3.744 1.00 75.75 78 ASP A O 1
ATOM 604 N N . LEU A 1 79 ? 6.598 -7.511 -3.058 1.00 70.69 79 LEU A N 1
ATOM 605 C CA . LEU A 1 79 ? 7.535 -8.625 -3.243 1.00 70.69 79 LEU A CA 1
ATOM 606 C C . LEU A 1 79 ? 6.935 -9.750 -4.101 1.00 70.69 79 LEU A C 1
ATOM 608 O O . LEU A 1 79 ? 5.810 -10.204 -3.864 1.00 70.69 79 LEU A O 1
ATOM 612 N N . HIS A 1 80 ? 7.736 -10.241 -5.044 1.00 71.38 80 HIS A N 1
ATOM 613 C CA . HIS A 1 80 ? 7.532 -11.450 -5.844 1.00 71.38 80 HIS A CA 1
ATOM 614 C C . HIS A 1 80 ? 8.866 -12.161 -6.079 1.00 71.38 80 HIS A C 1
ATOM 616 O O . HIS A 1 80 ? 9.924 -11.586 -5.828 1.00 71.38 80 HIS A O 1
ATOM 622 N N . SER A 1 81 ? 8.819 -13.396 -6.587 1.00 61.97 81 SER A N 1
ATOM 623 C CA . SER A 1 81 ? 10.015 -14.139 -7.012 1.00 61.97 81 SER A CA 1
ATOM 624 C C . SER A 1 81 ? 10.840 -13.387 -8.052 1.00 61.97 81 SER A C 1
ATOM 626 O O . SER A 1 81 ? 12.063 -13.471 -8.027 1.00 61.97 81 SER A O 1
ATOM 628 N N . ASP A 1 82 ? 10.164 -12.646 -8.931 1.00 58.72 82 ASP A N 1
ATOM 629 C CA . ASP A 1 82 ? 10.770 -12.071 -10.134 1.00 58.72 82 ASP A CA 1
ATOM 630 C C . ASP A 1 82 ? 10.840 -10.536 -10.118 1.00 58.72 82 ASP A C 1
ATOM 632 O O . ASP A 1 82 ? 11.475 -9.947 -10.987 1.00 58.72 82 ASP A O 1
ATOM 636 N N . TYR A 1 83 ? 10.204 -9.866 -9.150 1.00 61.66 83 TYR A N 1
ATOM 637 C CA . TYR A 1 83 ? 10.264 -8.408 -9.000 1.00 61.66 83 TYR A CA 1
ATOM 638 C C . TYR A 1 83 ? 9.928 -7.963 -7.571 1.00 61.66 83 TYR A C 1
ATOM 640 O O . TYR A 1 83 ? 9.030 -8.498 -6.920 1.00 61.66 83 TYR A O 1
ATOM 648 N N . SER A 1 84 ? 10.647 -6.948 -7.088 1.00 65.75 84 SER A N 1
ATOM 649 C CA . SER A 1 84 ? 10.354 -6.239 -5.841 1.00 65.75 84 SER A CA 1
ATOM 650 C C . SER A 1 84 ? 10.250 -4.744 -6.111 1.00 65.75 84 SER A C 1
ATOM 652 O O . SER A 1 84 ? 11.134 -4.184 -6.754 1.00 65.75 84 SER A O 1
ATOM 654 N N . LEU A 1 85 ? 9.202 -4.099 -5.611 1.00 71.88 85 LEU A N 1
ATOM 655 C CA . LEU A 1 85 ? 8.903 -2.698 -5.886 1.00 71.88 85 LEU A CA 1
ATOM 656 C C . LEU A 1 85 ? 8.751 -1.922 -4.580 1.00 71.88 85 LEU A C 1
ATOM 658 O O . LEU A 1 85 ? 7.938 -2.283 -3.730 1.00 71.88 85 LEU A O 1
ATOM 662 N N . ILE A 1 86 ? 9.456 -0.797 -4.465 1.00 75.31 86 ILE A N 1
ATOM 663 C CA . ILE A 1 86 ? 9.213 0.186 -3.408 1.00 75.31 86 ILE A CA 1
ATOM 664 C C . ILE A 1 86 ? 8.508 1.396 -4.016 1.00 75.31 86 ILE A C 1
ATOM 666 O O . ILE A 1 86 ? 8.984 2.007 -4.972 1.00 75.31 86 ILE A O 1
ATOM 670 N N . SER A 1 87 ? 7.351 1.751 -3.465 1.00 74.56 87 SER A N 1
ATOM 671 C CA . SER A 1 87 ? 6.564 2.892 -3.938 1.00 74.56 87 SER A CA 1
ATOM 672 C C . SER A 1 87 ? 5.921 3.648 -2.785 1.00 74.56 87 SER A C 1
ATOM 674 O O . SER A 1 87 ? 5.613 3.073 -1.742 1.00 74.56 87 SER A O 1
ATOM 676 N N . ALA A 1 88 ? 5.684 4.940 -2.982 1.00 81.75 88 ALA A N 1
ATOM 677 C CA . ALA A 1 88 ? 4.922 5.769 -2.059 1.00 81.75 88 ALA A CA 1
ATOM 678 C C . ALA A 1 88 ? 3.731 6.400 -2.773 1.00 81.75 88 ALA A C 1
ATOM 680 O O . ALA A 1 88 ? 3.787 6.662 -3.970 1.00 81.75 88 ALA A O 1
ATOM 681 N N . GLY A 1 89 ? 2.651 6.677 -2.053 1.00 82.94 89 GLY A N 1
ATOM 682 C CA . GLY A 1 89 ? 1.544 7.433 -2.626 1.00 82.94 89 GLY A CA 1
ATOM 683 C C . GLY A 1 89 ? 0.244 7.346 -1.842 1.00 82.94 89 GLY A C 1
ATOM 684 O O . GLY A 1 89 ? 0.203 6.746 -0.760 1.00 82.94 89 GLY A O 1
ATOM 685 N N . PRO A 1 90 ? -0.820 7.985 -2.357 1.00 85.19 90 PRO A N 1
ATOM 686 C CA . PRO A 1 90 ? -2.118 7.961 -1.718 1.00 85.19 90 PRO A CA 1
ATOM 687 C C . PRO A 1 90 ? -2.744 6.566 -1.811 1.00 85.19 90 PRO A C 1
ATOM 689 O O . PRO A 1 90 ? -2.717 5.898 -2.849 1.00 85.19 90 PRO A O 1
ATOM 692 N N . LEU A 1 91 ? -3.350 6.164 -0.704 1.00 84.38 91 LEU A N 1
ATOM 693 C CA . LEU A 1 91 ? -4.127 4.952 -0.529 1.00 84.38 91 LEU A CA 1
ATOM 694 C C . LEU A 1 91 ? -5.523 5.346 -0.056 1.00 84.38 91 LEU A C 1
ATOM 696 O O . LEU A 1 91 ? -5.688 5.937 1.016 1.00 84.38 91 LEU A O 1
ATOM 700 N N . VAL A 1 92 ? -6.516 4.989 -0.864 1.00 85.38 92 VAL A N 1
ATOM 701 C CA . VAL A 1 92 ? -7.935 5.090 -0.527 1.00 85.38 92 VAL A CA 1
ATOM 702 C C . VAL A 1 92 ? -8.437 3.687 -0.257 1.00 85.38 92 VAL A C 1
ATOM 704 O O . VAL A 1 92 ? -8.353 2.828 -1.132 1.00 85.38 92 VAL A O 1
ATOM 707 N N . ARG A 1 93 ? -8.970 3.433 0.933 1.00 84.38 93 ARG A N 1
ATOM 708 C CA . ARG A 1 93 ? -9.495 2.109 1.289 1.00 84.38 93 ARG A CA 1
ATOM 709 C C . ARG A 1 93 ? -10.730 2.218 2.165 1.00 84.38 93 ARG A C 1
ATOM 711 O O . ARG A 1 93 ? -10.933 3.223 2.846 1.00 84.38 93 ARG A O 1
ATOM 718 N N . CYS A 1 94 ? -11.544 1.175 2.125 1.00 82.50 94 CYS A N 1
ATOM 719 C CA . CYS A 1 94 ? -12.655 0.982 3.040 1.00 82.50 94 CYS A CA 1
ATOM 720 C C . CYS A 1 94 ? -12.292 -0.169 3.971 1.00 82.50 94 CYS A C 1
ATOM 722 O O . CYS A 1 94 ? -12.092 -1.293 3.504 1.00 82.50 94 CYS A O 1
ATOM 724 N N . ASP A 1 95 ? -12.178 0.130 5.262 1.00 81.88 95 ASP A N 1
ATOM 725 C CA . ASP A 1 95 ? -11.763 -0.831 6.273 1.00 81.88 95 ASP A CA 1
ATOM 726 C C . ASP A 1 95 ? -12.955 -1.263 7.138 1.00 81.88 95 ASP A C 1
ATOM 728 O O . ASP A 1 95 ? -13.766 -0.439 7.563 1.00 81.88 95 ASP A O 1
ATOM 732 N N . PHE A 1 96 ? -13.020 -2.550 7.464 1.00 82.62 96 PHE A N 1
ATOM 733 C CA . PHE A 1 96 ? -13.792 -3.071 8.585 1.00 82.62 96 PHE A CA 1
ATOM 734 C C . PHE A 1 96 ? -12.912 -3.085 9.833 1.00 82.62 96 PHE A C 1
ATOM 736 O O . PHE A 1 96 ? -11.923 -3.817 9.889 1.00 82.62 96 PHE A O 1
ATOM 743 N N . GLY A 1 97 ? -13.263 -2.264 10.820 1.00 79.62 97 GLY A N 1
ATOM 744 C CA . GLY A 1 97 ? -12.523 -2.100 12.066 1.00 79.62 97 GLY A CA 1
ATOM 745 C C . GLY A 1 97 ? -13.081 -2.951 13.205 1.00 79.62 97 GLY A C 1
ATOM 746 O O . GLY A 1 97 ? -14.283 -2.932 13.474 1.00 79.62 97 GLY A O 1
ATOM 747 N N . ILE A 1 98 ? -12.190 -3.638 13.916 1.00 82.75 98 ILE A N 1
ATOM 748 C CA . ILE A 1 98 ? -12.454 -4.334 15.176 1.00 82.75 98 ILE A CA 1
ATOM 749 C C . ILE A 1 98 ? -11.617 -3.651 16.267 1.00 82.75 98 ILE A C 1
ATOM 751 O O . ILE A 1 98 ? -10.387 -3.606 16.149 1.00 82.75 98 ILE A O 1
ATOM 755 N N . PRO A 1 99 ? -12.241 -3.116 17.330 1.00 80.19 99 PRO A N 1
ATOM 756 C CA . PRO A 1 99 ? -11.504 -2.502 18.423 1.00 80.19 99 PRO A CA 1
ATOM 757 C C . PRO A 1 99 ? -10.712 -3.561 19.199 1.00 80.19 99 PRO A C 1
ATOM 759 O O . PRO A 1 99 ? -11.227 -4.624 19.547 1.00 80.19 99 PRO A O 1
ATOM 762 N N . LEU A 1 100 ? -9.453 -3.254 19.493 1.00 79.75 100 LEU A N 1
ATOM 763 C CA . LEU A 1 100 ? -8.578 -4.039 20.357 1.00 79.75 100 LEU A CA 1
ATOM 764 C C . LEU A 1 100 ? -8.344 -3.292 21.680 1.00 79.75 100 LEU A C 1
ATOM 766 O O . LEU A 1 100 ? -8.759 -2.149 21.878 1.00 79.75 100 LEU A O 1
ATOM 770 N N . LYS A 1 101 ? -7.657 -3.942 22.623 1.00 78.88 101 LYS A N 1
ATOM 771 C CA . LYS A 1 101 ? -7.277 -3.301 23.889 1.00 78.88 101 LYS A CA 1
ATOM 772 C C . LYS A 1 101 ? -6.274 -2.162 23.653 1.00 78.88 101 LYS A C 1
ATOM 774 O O . LYS A 1 101 ? -5.465 -2.206 22.724 1.00 78.88 101 LYS A O 1
ATOM 779 N N . TYR A 1 102 ? -6.296 -1.182 24.559 1.00 76.94 102 TYR A N 1
ATOM 780 C CA . TYR A 1 102 ? -5.342 -0.066 24.610 1.00 76.94 102 TYR A CA 1
ATOM 781 C C . TYR A 1 102 ? -5.359 0.855 23.376 1.00 76.94 102 TYR A C 1
ATOM 783 O O . TYR A 1 102 ? -4.307 1.313 22.951 1.00 76.94 102 TYR A O 1
ATOM 791 N N . GLY A 1 103 ? -6.531 1.113 22.784 1.00 73.44 103 GLY A N 1
ATOM 792 C CA . GLY A 1 103 ? -6.679 2.071 21.671 1.00 73.44 103 GLY A CA 1
ATOM 793 C C . GLY A 1 103 ? -6.209 1.559 20.303 1.00 73.44 103 GLY A C 1
ATOM 794 O O . GLY A 1 103 ? -6.237 2.294 19.319 1.00 73.44 103 GLY A O 1
ATOM 795 N N . ASN A 1 104 ? -5.797 0.292 20.220 1.00 81.12 104 ASN A N 1
ATOM 796 C CA . ASN A 1 104 ? -5.465 -0.346 18.951 1.00 81.12 104 ASN A CA 1
ATOM 797 C C . ASN A 1 104 ? -6.735 -0.794 18.226 1.00 81.12 104 ASN A C 1
ATOM 799 O O . ASN A 1 104 ? -7.741 -1.135 18.849 1.00 81.12 104 ASN A O 1
ATOM 803 N N . MET A 1 105 ? -6.663 -0.868 16.905 1.00 82.44 105 MET A N 1
ATOM 804 C CA . MET A 1 105 ? -7.719 -1.411 16.062 1.00 82.44 105 MET A CA 1
ATOM 805 C C . MET A 1 105 ? -7.121 -2.358 15.024 1.00 82.44 105 MET A C 1
ATOM 807 O O . MET A 1 105 ? -6.049 -2.112 14.462 1.00 82.44 105 MET A O 1
ATOM 811 N N . LEU A 1 106 ? -7.829 -3.460 14.788 1.00 84.31 106 LEU A N 1
ATOM 812 C CA . LEU A 1 106 ? -7.576 -4.367 13.678 1.00 84.31 106 LEU A CA 1
ATOM 813 C C . LEU A 1 106 ? -8.483 -3.970 12.519 1.00 84.31 106 LEU A C 1
ATOM 815 O O . LEU A 1 106 ? -9.679 -3.780 12.717 1.00 84.31 106 LEU A O 1
ATOM 819 N N . PHE A 1 107 ? -7.927 -3.873 11.320 1.00 84.44 107 PHE A N 1
ATOM 820 C CA . PHE A 1 107 ? -8.638 -3.436 10.128 1.00 84.44 107 PHE A CA 1
ATOM 821 C C . PHE A 1 107 ? -8.510 -4.476 9.020 1.00 84.44 107 PHE A C 1
ATOM 823 O O . PHE A 1 107 ? -7.403 -4.896 8.677 1.00 84.44 107 PHE A O 1
ATOM 830 N N . PHE A 1 108 ? -9.634 -4.831 8.411 1.00 84.06 108 PHE A N 1
ATOM 831 C CA . PHE A 1 108 ? -9.680 -5.612 7.178 1.00 84.06 108 PHE A CA 1
ATOM 832 C C . PHE A 1 108 ? -10.175 -4.714 6.058 1.00 84.06 108 PHE A C 1
ATOM 834 O O . PHE A 1 108 ? -11.322 -4.273 6.091 1.00 84.06 108 PHE A O 1
ATOM 841 N N . GLY A 1 109 ? -9.308 -4.415 5.097 1.00 82.06 109 GLY A N 1
ATOM 842 C CA . GLY A 1 109 ? -9.560 -3.362 4.126 1.00 82.06 109 GLY A CA 1
ATOM 843 C C . GLY A 1 109 ? -9.284 -3.770 2.697 1.00 82.06 109 GLY A C 1
ATOM 844 O O . GLY A 1 109 ? -8.375 -4.549 2.413 1.00 82.06 109 GLY A O 1
ATOM 845 N N . ALA A 1 110 ? -10.047 -3.184 1.785 1.00 85.06 110 ALA A N 1
ATOM 846 C CA . ALA A 1 110 ? -9.757 -3.213 0.361 1.00 85.06 110 ALA A CA 1
ATOM 847 C C . ALA A 1 110 ? -9.835 -1.797 -0.205 1.00 85.06 110 ALA A C 1
ATOM 849 O O . ALA A 1 110 ? -10.582 -0.944 0.289 1.00 85.06 110 ALA A O 1
ATOM 850 N N . GLY A 1 111 ? -9.041 -1.531 -1.234 1.00 86.06 111 GLY A N 1
ATOM 851 C CA . GLY A 1 111 ? -8.915 -0.187 -1.757 1.00 86.06 111 GLY A CA 1
ATOM 852 C C . GLY A 1 111 ? -8.110 -0.073 -3.037 1.00 86.06 111 GLY A C 1
ATOM 853 O O . GLY A 1 111 ? -7.795 -1.051 -3.718 1.00 86.06 111 GLY A O 1
ATOM 854 N N . TYR A 1 112 ? -7.783 1.177 -3.330 1.00 83.88 112 TYR A N 1
ATOM 855 C CA . TYR A 1 112 ? -7.014 1.601 -4.480 1.00 83.88 112 TYR A CA 1
ATOM 856 C C . TYR A 1 112 ? -5.810 2.386 -4.002 1.00 83.88 112 TYR A C 1
ATOM 858 O O . TYR A 1 112 ? -5.919 3.307 -3.187 1.00 83.88 112 TYR A O 1
ATOM 866 N N . LYS A 1 113 ? -4.658 2.031 -4.551 1.00 82.62 113 LYS A N 1
ATOM 867 C CA . LYS A 1 113 ? -3.407 2.731 -4.310 1.00 82.62 113 LYS A CA 1
ATOM 868 C C . LYS A 1 113 ? -2.925 3.346 -5.611 1.00 82.62 113 LYS A C 1
ATOM 870 O O . LYS A 1 113 ? -2.928 2.687 -6.650 1.00 82.62 113 LYS A O 1
ATOM 875 N N . TYR A 1 114 ? -2.466 4.587 -5.541 1.00 80.19 114 TYR A N 1
ATOM 876 C CA . TYR A 1 114 ? -1.701 5.189 -6.623 1.00 80.19 114 TYR A CA 1
ATOM 877 C C . TYR A 1 114 ? -0.233 5.222 -6.206 1.00 80.19 114 TYR A C 1
ATOM 879 O O . TYR A 1 114 ? 0.151 6.012 -5.349 1.00 80.19 114 TYR A O 1
ATOM 887 N N . GLY A 1 115 ? 0.567 4.298 -6.737 1.00 72.50 115 GLY A N 1
ATOM 888 C CA . GLY A 1 115 ? 1.977 4.175 -6.381 1.00 72.50 115 GLY A CA 1
ATOM 889 C C . GLY A 1 115 ? 2.847 5.056 -7.267 1.00 72.50 115 GLY A C 1
ATOM 890 O O . GLY A 1 115 ? 2.826 4.912 -8.484 1.00 72.50 115 GLY A O 1
ATOM 891 N N . PHE A 1 116 ? 3.642 5.926 -6.656 1.00 74.88 116 PHE A N 1
ATOM 892 C CA . PHE A 1 116 ? 4.751 6.605 -7.310 1.00 74.88 116 PHE A CA 1
ATOM 893 C C . PHE A 1 116 ? 6.053 5.877 -6.958 1.00 74.88 116 PHE A C 1
ATOM 895 O O . PHE A 1 116 ? 6.252 5.539 -5.783 1.00 74.88 116 PHE A O 1
ATOM 902 N N . PRO A 1 117 ? 6.943 5.627 -7.930 1.00 70.31 117 PRO A N 1
ATOM 903 C CA . PRO A 1 117 ? 8.278 5.137 -7.620 1.00 70.31 117 PRO A CA 1
ATOM 904 C C . PRO A 1 117 ? 9.001 6.165 -6.740 1.00 70.31 117 PRO A C 1
ATOM 906 O O . PRO A 1 117 ? 8.887 7.375 -6.955 1.00 70.31 117 PRO A O 1
ATOM 909 N N . ILE A 1 118 ? 9.720 5.691 -5.724 1.00 65.75 118 ILE A N 1
ATOM 910 C CA . ILE A 1 118 ? 10.566 6.558 -4.900 1.00 65.75 118 ILE A CA 1
ATOM 911 C C . ILE A 1 118 ? 11.899 6.718 -5.634 1.00 65.75 118 ILE A C 1
ATOM 913 O O . ILE A 1 118 ? 12.512 5.728 -6.025 1.00 65.75 118 ILE A O 1
ATOM 917 N N . LYS A 1 119 ? 12.331 7.965 -5.852 1.00 52.59 119 LYS A N 1
ATOM 918 C CA . LYS A 1 119 ? 13.640 8.267 -6.448 1.00 52.59 119 LYS A CA 1
ATOM 919 C C . LYS A 1 119 ? 14.737 7.582 -5.614 1.00 52.59 119 LYS A C 1
ATOM 921 O O . LYS A 1 119 ? 14.646 7.605 -4.391 1.00 52.59 119 LYS A O 1
ATOM 926 N N . ASP A 1 120 ? 15.701 6.946 -6.276 1.00 53.56 120 ASP A N 1
ATOM 927 C CA . ASP A 1 120 ? 16.787 6.143 -5.678 1.00 53.56 120 ASP A CA 1
ATOM 928 C C . ASP A 1 120 ? 16.370 4.761 -5.121 1.00 53.56 120 ASP A C 1
ATOM 930 O O . ASP A 1 120 ? 17.199 4.024 -4.587 1.00 53.56 120 ASP A O 1
ATOM 934 N N . ALA A 1 121 ? 15.115 4.327 -5.316 1.00 53.59 121 ALA A N 1
ATOM 935 C CA . ALA A 1 121 ? 14.720 2.943 -5.028 1.00 53.59 121 ALA A CA 1
ATOM 936 C C . ALA A 1 121 ? 15.484 1.918 -5.889 1.00 53.59 121 ALA A C 1
ATOM 938 O O . ALA A 1 121 ? 15.676 0.794 -5.439 1.00 53.59 121 ALA A O 1
ATOM 939 N N . ASP A 1 122 ? 15.975 2.314 -7.069 1.00 49.88 122 ASP A N 1
ATOM 940 C CA . ASP A 1 122 ? 16.802 1.479 -7.954 1.00 49.88 122 ASP A CA 1
ATOM 941 C C . ASP A 1 122 ? 18.182 1.141 -7.356 1.00 49.88 122 ASP A C 1
ATOM 943 O O . ASP A 1 122 ? 18.771 0.123 -7.718 1.00 49.88 122 ASP A O 1
ATOM 947 N N . GLU A 1 123 ? 18.699 1.962 -6.430 1.00 48.69 123 GLU A N 1
ATOM 948 C CA . GLU A 1 123 ? 19.923 1.661 -5.664 1.00 48.69 123 GLU A CA 1
ATOM 949 C C . GLU A 1 123 ? 19.643 0.737 -4.469 1.00 48.69 123 GLU A C 1
ATOM 951 O O . GLU A 1 123 ? 20.539 0.043 -3.989 1.00 48.69 123 GLU A O 1
ATOM 956 N N . MET A 1 124 ? 18.396 0.717 -3.984 1.00 47.59 124 MET A N 1
ATOM 957 C CA . MET A 1 124 ? 17.951 -0.132 -2.872 1.00 47.59 124 MET A CA 1
ATOM 958 C C . MET A 1 124 ? 17.334 -1.460 -3.338 1.00 47.59 124 MET A C 1
ATOM 960 O O . MET A 1 124 ? 17.171 -2.382 -2.535 1.00 47.59 124 MET A O 1
ATOM 964 N N . ALA A 1 125 ? 16.972 -1.562 -4.616 1.00 48.16 125 ALA A N 1
ATOM 965 C CA . ALA A 1 125 ? 16.457 -2.765 -5.243 1.00 48.16 125 ALA A CA 1
ATOM 966 C C . ALA A 1 125 ? 17.624 -3.678 -5.645 1.00 48.16 125 ALA A C 1
ATOM 968 O O . ALA A 1 125 ? 18.623 -3.226 -6.201 1.00 48.16 125 ALA A O 1
ATOM 969 N N . ALA A 1 126 ? 17.519 -4.980 -5.365 1.00 44.25 126 ALA A N 1
ATOM 970 C CA . ALA A 1 126 ? 18.539 -5.928 -5.814 1.00 44.25 126 ALA A CA 1
ATOM 971 C C . ALA A 1 126 ? 18.667 -5.910 -7.353 1.00 44.25 126 ALA A C 1
ATOM 973 O O . ALA A 1 126 ? 17.690 -5.657 -8.057 1.00 44.25 126 ALA A O 1
ATOM 974 N N . ASP A 1 127 ? 19.869 -6.191 -7.871 1.00 44.09 127 ASP A N 1
ATOM 975 C CA . ASP A 1 127 ? 20.270 -5.955 -9.273 1.00 44.09 127 ASP A CA 1
ATOM 976 C C . ASP A 1 127 ? 19.331 -6.526 -10.354 1.00 44.09 127 ASP A C 1
ATOM 978 O O . ASP A 1 127 ? 19.327 -6.035 -11.482 1.00 44.09 127 ASP A O 1
ATOM 982 N N . ASN A 1 128 ? 18.493 -7.508 -10.018 1.00 44.84 128 ASN A N 1
ATOM 983 C CA . ASN A 1 128 ? 17.510 -8.110 -10.923 1.00 44.84 128 ASN A CA 1
ATOM 984 C C . ASN A 1 128 ? 16.273 -7.226 -11.195 1.00 44.84 128 ASN A C 1
ATOM 986 O O . ASN A 1 128 ? 15.431 -7.604 -12.007 1.00 44.84 128 ASN A O 1
ATOM 990 N N . TYR A 1 129 ? 16.125 -6.080 -10.520 1.00 50.94 129 TYR A N 1
ATOM 991 C CA . TYR A 1 129 ? 14.827 -5.405 -10.365 1.00 50.94 129 TYR A CA 1
ATOM 992 C C . TYR A 1 129 ? 14.769 -3.957 -10.886 1.00 50.94 129 TYR A C 1
ATOM 994 O O . TYR A 1 129 ? 13.832 -3.233 -10.569 1.00 50.94 129 TYR A O 1
ATOM 1002 N N . LYS A 1 130 ? 15.721 -3.547 -11.737 1.00 54.12 130 LYS A N 1
ATOM 1003 C CA . LYS A 1 130 ? 15.849 -2.178 -12.296 1.00 54.12 130 LYS A CA 1
ATOM 1004 C C . LYS A 1 130 ? 14.916 -1.854 -13.483 1.00 54.12 130 LYS A C 1
ATOM 1006 O O . LYS A 1 130 ? 15.068 -0.809 -14.106 1.00 54.12 130 LYS A O 1
ATOM 1011 N N . ASN A 1 131 ? 13.985 -2.749 -13.834 1.00 57.38 131 ASN A N 1
ATOM 1012 C CA . ASN A 1 131 ? 13.343 -2.756 -15.161 1.00 57.38 131 ASN A CA 1
ATOM 1013 C C . ASN A 1 131 ? 11.807 -2.675 -15.142 1.00 57.38 131 ASN A C 1
ATOM 1015 O O . ASN A 1 131 ? 11.179 -2.976 -16.157 1.00 57.38 131 ASN A O 1
ATOM 1019 N N . VAL A 1 132 ? 11.183 -2.359 -14.002 1.00 61.66 132 VAL A N 1
ATOM 1020 C CA . VAL A 1 132 ? 9.718 -2.349 -13.893 1.00 61.66 132 VAL A CA 1
ATOM 1021 C C . VAL A 1 132 ? 9.226 -1.109 -13.154 1.00 61.66 132 VAL A C 1
ATOM 1023 O O . VAL A 1 132 ? 9.566 -0.897 -11.990 1.00 61.66 132 VAL A O 1
ATOM 1026 N N . THR A 1 133 ? 8.352 -0.332 -13.796 1.00 66.69 133 THR A N 1
ATOM 1027 C CA . THR A 1 133 ? 7.796 0.905 -13.229 1.00 66.69 133 THR A CA 1
ATOM 1028 C C . THR A 1 133 ? 6.292 0.755 -12.921 1.00 66.69 133 THR A C 1
ATOM 1030 O O . THR A 1 133 ? 5.543 0.222 -13.746 1.00 66.69 133 THR A O 1
ATOM 1033 N N . PRO A 1 134 ? 5.794 1.230 -11.756 1.00 64.94 134 PRO A N 1
ATOM 1034 C CA . PRO A 1 134 ? 4.358 1.288 -11.474 1.00 64.94 134 PRO A CA 1
ATOM 1035 C C . PRO A 1 134 ? 3.643 2.231 -12.442 1.00 64.94 134 PRO A C 1
ATOM 1037 O O . PRO A 1 134 ? 4.069 3.371 -12.629 1.00 64.94 134 PRO A O 1
ATOM 1040 N N . TYR A 1 135 ? 2.516 1.791 -12.994 1.00 67.44 135 TYR A N 1
ATOM 1041 C CA . TYR A 1 135 ? 1.731 2.555 -13.957 1.00 67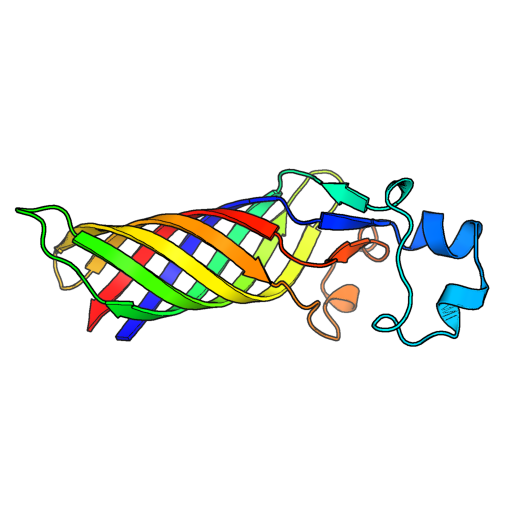.44 135 TYR A CA 1
ATOM 1042 C C . TYR A 1 135 ? 0.259 2.619 -13.556 1.00 67.44 135 TYR A C 1
ATOM 1044 O O . TYR A 1 135 ? -0.475 1.640 -13.635 1.00 67.44 135 TYR A O 1
ATOM 1052 N N . GLY A 1 136 ? -0.206 3.795 -13.142 1.00 66.50 136 GLY A N 1
ATOM 1053 C CA . GLY A 1 136 ? -1.610 4.013 -12.799 1.00 66.50 136 GLY A CA 1
ATOM 1054 C C . GLY A 1 136 ? -2.045 3.388 -11.465 1.00 66.50 136 GLY A C 1
ATOM 1055 O O . GLY A 1 136 ? -1.271 3.259 -10.516 1.00 66.50 136 GLY A O 1
ATOM 1056 N N . GLN A 1 137 ? -3.338 3.068 -11.363 1.00 74.50 137 GLN A N 1
ATOM 1057 C CA . GLN A 1 137 ? -3.958 2.602 -10.120 1.00 74.50 137 GLN A CA 1
ATOM 1058 C C . GLN A 1 137 ? -3.746 1.102 -9.884 1.00 74.50 137 GLN A C 1
ATOM 1060 O O . GLN A 1 137 ? -3.975 0.272 -10.764 1.00 74.50 137 GLN A O 1
ATOM 1065 N N . SER A 1 138 ? -3.380 0.759 -8.651 1.00 75.00 138 SER A N 1
ATOM 1066 C CA . SER A 1 138 ? -3.253 -0.614 -8.160 1.00 75.00 138 SER A CA 1
ATOM 1067 C C . SER A 1 138 ? -4.476 -0.994 -7.325 1.00 75.00 138 SER A C 1
ATOM 1069 O O . SER A 1 138 ? -4.933 -0.192 -6.503 1.00 75.00 138 SER A O 1
ATOM 1071 N N . HIS A 1 139 ? -4.989 -2.214 -7.504 1.00 81.94 139 HIS A N 1
ATOM 1072 C CA . HIS A 1 139 ? -5.993 -2.771 -6.592 1.00 81.94 139 HIS A CA 1
ATOM 1073 C C . HIS A 1 139 ? -5.295 -3.426 -5.424 1.00 81.94 139 HIS A C 1
ATOM 1075 O O . HIS A 1 139 ? -4.282 -4.099 -5.606 1.00 81.94 139 HIS A O 1
ATOM 1081 N N . THR A 1 140 ? -5.843 -3.270 -4.229 1.00 79.56 140 THR A N 1
ATOM 1082 C CA . THR A 1 140 ? -5.169 -3.812 -3.067 1.00 79.56 140 THR A CA 1
ATOM 1083 C C . THR A 1 140 ? -6.108 -4.242 -1.959 1.00 79.56 140 THR A C 1
ATOM 1085 O O . THR A 1 140 ? -7.175 -3.661 -1.751 1.00 79.56 140 THR A O 1
ATOM 1088 N N . VAL A 1 141 ? -5.697 -5.299 -1.264 1.00 82.44 141 VAL A N 1
ATOM 1089 C CA . VAL A 1 141 ? -6.391 -5.886 -0.125 1.00 82.44 141 VAL A CA 1
ATOM 1090 C C . VAL A 1 141 ? -5.379 -6.047 0.997 1.00 82.44 141 VAL A C 1
ATOM 1092 O O . VAL A 1 141 ? -4.324 -6.654 0.806 1.00 82.44 141 VAL A O 1
ATOM 1095 N N . PHE A 1 142 ? -5.707 -5.520 2.172 1.00 84.00 142 PHE A N 1
ATOM 1096 C CA . PHE A 1 142 ? -4.805 -5.484 3.312 1.00 84.00 142 PHE A CA 1
ATOM 1097 C C . PHE A 1 142 ? -5.473 -5.949 4.598 1.00 84.00 142 PHE A C 1
ATOM 1099 O O . PHE A 1 142 ? -6.624 -5.624 4.897 1.00 84.00 142 PHE A O 1
ATOM 1106 N N . LEU A 1 143 ? -4.670 -6.619 5.412 1.00 83.81 143 LEU A N 1
ATOM 1107 C CA . LEU A 1 143 ? -4.857 -6.717 6.845 1.00 83.81 143 LEU A CA 1
ATOM 1108 C C . LEU A 1 143 ? -3.979 -5.654 7.502 1.00 83.81 143 LEU A C 1
ATOM 1110 O O . LEU A 1 143 ? -2.753 -5.687 7.381 1.00 83.81 143 LEU A O 1
ATOM 1114 N N . SER A 1 144 ? -4.601 -4.702 8.188 1.00 81.06 144 SER A N 1
ATOM 1115 C CA . SER A 1 144 ? -3.884 -3.611 8.846 1.00 81.06 144 SER A CA 1
ATOM 1116 C C . SER A 1 144 ? -4.074 -3.665 10.351 1.00 81.06 144 SER A C 1
ATOM 1118 O O . SER A 1 144 ? -5.166 -3.935 10.845 1.00 81.06 144 SER A O 1
ATOM 1120 N N . ILE A 1 145 ? -3.017 -3.345 11.086 1.00 79.94 145 ILE A N 1
ATOM 1121 C CA . ILE A 1 145 ? -3.099 -3.015 12.503 1.00 79.94 145 ILE A CA 1
ATOM 1122 C C . ILE A 1 145 ? -2.671 -1.563 12.668 1.00 79.94 145 ILE A C 1
ATOM 1124 O O . ILE A 1 145 ? -1.663 -1.127 12.106 1.00 79.94 145 ILE A O 1
ATOM 1128 N N . GLY A 1 146 ? -3.463 -0.792 13.399 1.00 80.00 146 GLY A N 1
ATOM 1129 C CA . GLY A 1 146 ? -3.199 0.626 13.574 1.00 80.00 146 GLY A CA 1
ATOM 1130 C C . GLY A 1 146 ? -3.713 1.150 14.896 1.00 80.00 146 GLY A C 1
ATOM 1131 O O . GLY A 1 146 ? -4.568 0.545 15.544 1.00 80.00 146 GLY A O 1
ATOM 1132 N N . TYR A 1 147 ? -3.171 2.295 15.276 1.00 78.19 147 TYR A N 1
ATOM 1133 C CA . TYR A 1 147 ? -3.620 3.049 16.430 1.00 78.19 147 TYR A CA 1
ATOM 1134 C C . TYR A 1 147 ? -4.526 4.181 15.956 1.00 78.19 147 TYR A C 1
ATOM 1136 O O . TYR A 1 147 ? -4.124 4.960 15.087 1.00 78.19 147 TYR A O 1
ATOM 1144 N N . MET A 1 148 ? -5.737 4.262 16.507 1.00 72.12 148 MET A N 1
ATOM 1145 C CA . MET A 1 148 ? -6.706 5.305 16.178 1.00 72.12 148 MET A CA 1
ATOM 1146 C C . MET A 1 148 ? -6.835 6.260 17.365 1.00 72.12 148 MET A C 1
ATOM 1148 O O . MET A 1 148 ? -7.271 5.856 18.442 1.00 72.12 148 MET A O 1
ATOM 1152 N N . TYR A 1 149 ? -6.414 7.510 17.154 1.00 66.56 149 TYR A N 1
ATOM 1153 C CA . TYR A 1 149 ? -6.590 8.622 18.096 1.00 66.56 149 TYR A CA 1
ATOM 1154 C C . TYR A 1 149 ? -7.839 9.426 17.743 1.00 66.56 149 TYR A C 1
ATOM 1156 O O . TYR A 1 149 ? -7.992 9.741 16.530 1.00 66.56 149 TYR A O 1
#

Sequence (149 aa):
FTYGGSVGFNQPCLVDDMALITEDPSFLLKDRKEVEVPQEFIKRVTLFSFNAFAGLQVPLDLKSVYVIPSLSGCVTGDLHSDYSLISAGPLVRCDFGIPLKYGNMLFFGAGYKYGFPIKDADEMAADNYKNVTPYGQSHTVFLSIGYMY